Protein AF-A0A0H5RF40-F1 (afdb_monomer_lite)

Organism: NCBI:txid70186

InterPro domains:
  IPR057428 EFHB, C-terminal EF-hand domain [PF25325] (72-126)

Sequence (146 aa):
RRGPDCGAKDCLNFALDCDNNQNAIGRRKHVTINVDPTVAAGTPSIQSHKLPPAHRSLASTINYGDCPAAQKLLYPPKFSFNGIQESDFSDGRGLTELREIFDAAGMKTNEREFEQICKHLKSSKPTILQYQKAHNHIKGIISDRV

Structure (mmCIF, N/CA/C/O backbone):
data_AF-A0A0H5RF40-F1
#
_entry.id   AF-A0A0H5RF40-F1
#
loop_
_atom_site.group_PDB
_atom_site.id
_atom_site.type_symbol
_atom_site.label_atom_id
_atom_site.label_alt_id
_atom_site.label_comp_id
_atom_site.label_asym_id
_atom_site.label_entity_id
_atom_site.label_seq_id
_atom_site.pdbx_PDB_ins_code
_atom_site.Cartn_x
_atom_site.Cartn_y
_atom_site.Cartn_z
_atom_site.occupancy
_atom_site.B_iso_or_equiv
_atom_site.auth_seq_id
_atom_site.auth_comp_id
_atom_site.auth_asym_id
_atom_site.auth_atom_id
_atom_site.pdbx_PDB_model_num
ATOM 1 N N . ARG A 1 1 ? 26.435 44.885 -80.400 1.00 41.81 1 ARG A N 1
ATOM 2 C CA . ARG A 1 1 ? 27.490 44.971 -79.361 1.00 41.81 1 ARG A CA 1
ATOM 3 C C . ARG A 1 1 ? 27.374 43.707 -78.519 1.00 41.81 1 ARG A C 1
ATOM 5 O O . ARG A 1 1 ? 26.326 43.529 -77.917 1.00 41.81 1 ARG A O 1
ATOM 12 N N . ARG A 1 2 ? 28.349 42.790 -78.595 1.00 43.66 2 ARG A N 1
ATOM 13 C CA . ARG A 1 2 ? 28.427 41.636 -77.680 1.00 43.66 2 ARG A CA 1
ATOM 14 C C . ARG A 1 2 ? 28.799 42.175 -76.294 1.00 43.66 2 ARG A C 1
ATOM 16 O O . ARG A 1 2 ? 29.551 43.146 -76.230 1.00 43.66 2 ARG A O 1
ATOM 23 N N . GLY A 1 3 ? 28.168 41.650 -75.243 1.00 56.06 3 GLY A N 1
ATOM 24 C CA . GLY A 1 3 ? 28.461 42.037 -73.859 1.00 56.06 3 GLY A CA 1
ATOM 25 C C . GLY A 1 3 ? 29.916 41.724 -73.489 1.00 56.06 3 GLY A C 1
ATOM 26 O O . GLY A 1 3 ? 30.574 41.019 -74.249 1.00 56.06 3 GLY A O 1
ATOM 27 N N . PRO A 1 4 ? 30.435 42.272 -72.379 1.00 62.12 4 PRO A N 1
ATOM 28 C CA . PRO A 1 4 ? 31.816 42.037 -71.975 1.00 62.12 4 PRO A CA 1
ATOM 29 C C . PRO A 1 4 ? 32.041 40.540 -71.728 1.00 62.12 4 PRO A C 1
ATOM 31 O O . PRO A 1 4 ? 31.326 39.925 -70.939 1.00 62.12 4 PRO A O 1
ATOM 34 N N . ASP A 1 5 ? 33.010 39.966 -72.439 1.00 60.41 5 ASP A N 1
ATOM 35 C CA . ASP A 1 5 ? 33.416 38.572 -72.281 1.00 60.41 5 ASP A CA 1
ATOM 36 C C . ASP A 1 5 ? 34.026 38.394 -70.878 1.00 60.41 5 ASP A C 1
ATOM 38 O O . ASP A 1 5 ? 34.864 39.199 -70.461 1.00 60.41 5 ASP A O 1
ATOM 42 N N . CYS A 1 6 ? 33.598 37.377 -70.124 1.00 62.97 6 CYS A N 1
ATOM 43 C CA . CYS A 1 6 ? 34.173 37.098 -68.808 1.00 62.97 6 CYS A CA 1
ATOM 44 C C . CYS A 1 6 ? 35.658 36.729 -68.958 1.00 62.97 6 CYS A C 1
ATOM 46 O O . CYS A 1 6 ? 36.029 35.878 -69.770 1.00 62.97 6 CYS A O 1
ATOM 48 N N . GLY A 1 7 ? 36.535 37.392 -68.200 1.00 58.16 7 GLY A N 1
ATOM 49 C CA . GLY A 1 7 ? 37.967 37.125 -68.274 1.00 58.16 7 GLY A CA 1
ATOM 50 C C . GLY A 1 7 ? 38.302 35.756 -67.683 1.00 58.16 7 GLY A C 1
ATOM 51 O O . GLY A 1 7 ? 37.602 35.256 -66.803 1.00 58.16 7 GLY A O 1
ATOM 52 N N . ALA A 1 8 ? 39.432 35.161 -68.084 1.00 61.50 8 ALA A N 1
ATOM 53 C CA . ALA A 1 8 ? 39.915 33.900 -67.499 1.00 61.50 8 ALA A CA 1
ATOM 54 C C . ALA A 1 8 ? 40.028 33.963 -65.958 1.00 61.50 8 ALA A C 1
ATOM 56 O O . ALA A 1 8 ? 39.850 32.961 -65.272 1.00 61.50 8 ALA A O 1
ATOM 57 N N . LYS A 1 9 ? 40.263 35.165 -65.413 1.00 60.41 9 LYS A N 1
ATOM 58 C CA . LYS A 1 9 ? 40.306 35.454 -63.975 1.00 60.41 9 LYS A CA 1
ATOM 59 C C . LYS A 1 9 ? 38.932 35.366 -63.295 1.00 60.41 9 LYS A C 1
ATOM 61 O O . LYS A 1 9 ? 38.860 34.929 -62.152 1.00 60.41 9 LYS A O 1
ATOM 66 N N . ASP A 1 10 ? 37.860 35.709 -64.003 1.00 60.28 10 ASP A N 1
ATOM 67 C CA . ASP A 1 10 ? 36.487 35.639 -63.489 1.00 60.28 10 ASP A CA 1
ATOM 68 C C . ASP A 1 10 ? 35.957 34.196 -63.506 1.00 60.28 10 ASP A C 1
ATOM 70 O O . ASP A 1 10 ? 35.126 33.832 -62.683 1.00 60.28 10 ASP A O 1
ATOM 74 N N . CYS A 1 11 ? 36.496 33.344 -64.390 1.00 60.19 11 CYS A N 1
ATOM 75 C CA . CYS A 1 11 ? 36.182 31.911 -64.452 1.00 60.19 11 CYS A CA 1
ATOM 76 C C . CYS A 1 11 ? 36.895 31.075 -63.370 1.00 60.19 11 CYS A C 1
ATOM 78 O O . CYS A 1 11 ? 36.445 29.977 -63.051 1.00 60.19 11 CYS A O 1
ATOM 80 N N . LEU A 1 12 ? 38.012 31.569 -62.820 1.00 62.47 12 LEU A N 1
ATOM 81 C CA . LEU A 1 12 ? 38.739 30.919 -61.718 1.00 62.47 12 LEU A CA 1
ATOM 82 C C . LEU A 1 12 ? 38.085 31.180 -60.359 1.00 62.47 12 LEU A C 1
ATOM 84 O O . LEU A 1 12 ? 38.180 30.349 -59.458 1.00 62.47 12 LEU A O 1
ATOM 88 N N . ASN A 1 13 ? 37.394 32.310 -60.224 1.00 60.97 13 ASN A N 1
ATOM 89 C CA . ASN A 1 13 ? 36.619 32.637 -59.038 1.00 60.97 13 ASN A CA 1
ATOM 90 C C . ASN A 1 13 ? 35.244 31.977 -59.151 1.00 60.97 13 ASN A C 1
ATOM 92 O O . ASN A 1 13 ? 34.233 32.640 -59.376 1.00 60.97 13 ASN A O 1
ATOM 96 N N . PHE A 1 14 ? 35.206 30.651 -59.026 1.00 55.50 14 PHE A N 1
ATOM 97 C CA . PHE A 1 14 ? 33.952 29.941 -58.817 1.00 55.50 14 PHE A CA 1
ATOM 98 C C . PHE A 1 14 ? 33.311 30.538 -57.557 1.00 55.50 14 PHE A C 1
ATOM 100 O O . PHE A 1 14 ? 33.804 30.324 -56.451 1.00 55.50 14 PHE A O 1
ATOM 107 N N . ALA A 1 15 ? 32.237 31.314 -57.722 1.00 57.38 15 ALA A N 1
ATOM 108 C CA . ALA A 1 15 ? 31.372 31.744 -56.630 1.00 57.38 15 ALA A CA 1
ATOM 109 C C . ALA A 1 15 ? 30.599 30.520 -56.124 1.00 57.38 15 ALA A C 1
ATOM 111 O O . ALA A 1 15 ? 29.405 30.357 -56.347 1.00 57.38 15 ALA A O 1
ATOM 112 N N . LEU A 1 16 ? 31.326 29.583 -55.534 1.00 51.28 16 LEU A N 1
ATOM 113 C CA . LEU A 1 16 ? 30.755 28.587 -54.665 1.00 51.28 16 LEU A CA 1
ATOM 114 C C . LEU A 1 16 ? 30.795 29.200 -53.276 1.00 51.28 16 LEU A C 1
ATOM 116 O O . LEU A 1 16 ? 31.812 29.770 -52.883 1.00 51.28 16 LEU A O 1
ATOM 120 N N . ASP A 1 17 ? 29.731 29.004 -52.511 1.00 51.44 17 ASP A N 1
ATOM 121 C CA . ASP A 1 17 ? 29.699 29.179 -51.058 1.00 51.44 17 ASP A CA 1
ATOM 122 C C . ASP A 1 17 ? 30.639 28.154 -50.364 1.00 51.44 17 ASP A C 1
ATOM 124 O O . ASP A 1 17 ? 30.254 27.413 -49.459 1.00 51.44 17 ASP A O 1
ATOM 128 N N . CYS A 1 18 ? 31.878 28.030 -50.853 1.00 49.53 18 CYS A N 1
ATOM 129 C CA . CYS A 1 18 ? 32.881 27.035 -50.491 1.00 49.53 18 CYS A CA 1
ATOM 130 C C . CYS A 1 18 ? 33.604 27.364 -49.188 1.00 49.53 18 CYS A C 1
ATOM 132 O O . CYS A 1 18 ? 34.181 26.461 -48.587 1.00 49.53 18 CYS A O 1
ATOM 134 N N . ASP A 1 19 ? 33.529 28.604 -48.708 1.00 51.84 19 ASP A N 1
ATOM 135 C CA . ASP A 1 19 ? 34.306 29.024 -47.541 1.00 51.84 19 ASP A CA 1
ATOM 136 C C . ASP A 1 19 ? 33.703 28.596 -46.196 1.00 51.84 19 ASP A C 1
ATOM 138 O O . ASP A 1 19 ? 34.360 28.735 -45.171 1.00 51.84 19 ASP A O 1
ATOM 142 N N . ASN A 1 20 ? 32.497 28.010 -46.154 1.00 55.50 20 ASN A N 1
ATOM 143 C CA . ASN A 1 20 ? 31.817 27.754 -44.874 1.00 55.50 20 ASN A CA 1
ATOM 144 C C . ASN A 1 20 ? 31.308 26.323 -44.640 1.00 55.50 20 ASN A C 1
ATOM 146 O O . ASN A 1 20 ? 30.552 26.097 -43.694 1.00 55.50 20 ASN A O 1
ATOM 150 N N . ASN A 1 21 ? 31.753 25.318 -45.404 1.00 55.81 21 ASN A N 1
ATOM 151 C CA . ASN A 1 21 ? 31.432 23.914 -45.086 1.00 55.81 21 ASN A CA 1
ATOM 152 C C . ASN A 1 21 ? 32.548 23.177 -44.322 1.00 55.81 21 ASN A C 1
ATOM 154 O O . ASN A 1 21 ? 32.736 21.971 -44.468 1.00 55.81 21 ASN A O 1
ATOM 158 N N . GLN A 1 22 ? 33.282 23.888 -43.466 1.00 56.19 22 GLN A N 1
ATOM 159 C CA . GLN A 1 22 ? 34.147 23.258 -42.458 1.00 56.19 22 GLN A CA 1
ATOM 160 C C . GLN A 1 22 ? 33.333 22.620 -41.315 1.00 56.19 22 GLN A C 1
ATOM 162 O O . GLN A 1 22 ? 33.833 21.752 -40.603 1.00 56.19 22 GLN A O 1
ATOM 167 N N . ASN A 1 23 ? 32.051 22.975 -41.177 1.00 55.84 23 ASN A N 1
ATOM 168 C CA . ASN A 1 23 ? 31.200 22.575 -40.050 1.00 55.84 23 ASN A CA 1
ATOM 169 C C . ASN A 1 23 ? 30.814 21.081 -40.011 1.00 55.84 23 ASN A C 1
ATOM 171 O O . ASN A 1 23 ? 30.211 20.635 -39.033 1.00 55.84 23 ASN A O 1
ATOM 175 N N . ALA A 1 24 ? 31.157 20.295 -41.037 1.00 57.53 24 ALA A N 1
ATOM 176 C CA . ALA A 1 24 ? 30.818 18.872 -41.127 1.00 57.53 24 ALA A CA 1
ATOM 177 C C . ALA A 1 24 ? 32.032 17.936 -41.279 1.00 57.53 24 ALA A C 1
ATOM 179 O O . ALA A 1 24 ? 31.854 16.727 -41.438 1.00 57.53 24 ALA A O 1
ATOM 180 N N . ILE A 1 25 ? 33.267 18.444 -41.212 1.00 66.88 25 ILE A N 1
ATOM 181 C CA . ILE A 1 25 ? 34.457 17.587 -41.282 1.00 66.88 25 ILE A CA 1
ATOM 182 C C . ILE A 1 25 ? 34.648 16.924 -39.909 1.00 66.88 25 ILE A C 1
ATOM 184 O O . ILE A 1 25 ? 34.915 17.588 -38.913 1.00 66.88 25 ILE A O 1
ATOM 188 N N . GLY A 1 26 ? 34.445 15.605 -39.839 1.00 66.56 26 GLY A N 1
ATOM 189 C CA . GLY A 1 26 ? 34.585 14.806 -38.610 1.00 66.56 26 GLY A CA 1
ATOM 190 C C . GLY A 1 26 ? 33.292 14.566 -37.820 1.00 66.56 26 GLY A C 1
ATOM 191 O O . GLY A 1 26 ? 33.299 13.794 -36.863 1.00 66.56 26 GLY A O 1
ATOM 192 N N . ARG A 1 27 ? 32.161 15.155 -38.227 1.00 65.38 27 ARG A N 1
ATOM 193 C CA . ARG A 1 27 ? 30.840 14.865 -37.648 1.00 65.38 27 ARG A CA 1
ATOM 194 C C . ARG A 1 27 ? 29.972 14.183 -38.693 1.00 65.38 27 ARG A C 1
ATOM 196 O O . ARG A 1 27 ? 29.829 14.670 -39.811 1.00 65.38 27 ARG A O 1
ATOM 203 N N . ARG A 1 28 ? 29.356 13.055 -38.335 1.00 67.44 28 ARG A N 1
ATOM 204 C CA . ARG A 1 28 ? 28.282 12.496 -39.163 1.00 67.44 28 ARG A CA 1
ATOM 205 C C . ARG A 1 28 ? 27.162 13.539 -39.253 1.00 67.44 28 ARG A C 1
ATOM 207 O O . ARG A 1 28 ? 26.809 14.143 -38.242 1.00 67.44 28 ARG A O 1
ATOM 214 N N . LYS A 1 29 ? 26.611 13.756 -40.451 1.00 68.19 29 LYS A N 1
ATOM 215 C CA . LYS A 1 29 ? 25.413 14.587 -40.646 1.00 68.19 29 LYS A CA 1
ATOM 216 C C . LYS A 1 29 ? 24.252 13.905 -39.913 1.00 68.19 29 LYS A C 1
ATOM 218 O O . LYS A 1 29 ? 23.707 12.927 -40.415 1.00 68.19 29 LYS A O 1
ATOM 223 N N . HIS A 1 30 ? 23.947 14.352 -38.699 1.00 64.00 30 HIS A N 1
ATOM 224 C CA . HIS A 1 30 ? 22.900 13.776 -37.857 1.00 64.00 30 HIS A CA 1
ATOM 225 C C . HIS A 1 30 ? 21.617 14.602 -37.936 1.00 64.00 30 HIS A C 1
ATOM 227 O O . HIS A 1 30 ? 21.654 15.829 -37.945 1.00 64.00 30 HIS A O 1
ATOM 233 N N . VAL A 1 31 ? 20.482 13.902 -37.941 1.00 66.25 31 VAL A N 1
ATOM 234 C CA . VAL A 1 31 ? 19.191 14.458 -37.534 1.00 66.25 31 VAL A CA 1
ATOM 235 C C . VAL A 1 31 ? 19.194 14.488 -36.009 1.00 66.25 31 VAL A C 1
ATOM 237 O O . VAL A 1 31 ? 19.311 13.440 -35.374 1.00 66.25 31 VAL A O 1
ATOM 240 N N . THR A 1 32 ? 19.109 15.675 -35.419 1.00 59.78 32 THR A N 1
ATOM 241 C CA . THR A 1 32 ? 18.971 15.816 -33.968 1.00 59.78 32 THR A CA 1
ATOM 242 C C . THR A 1 32 ? 17.517 15.550 -33.603 1.00 59.78 32 THR A C 1
ATOM 244 O O . THR A 1 32 ? 16.627 16.299 -34.000 1.00 59.78 32 THR A O 1
ATOM 247 N N . ILE A 1 33 ? 17.262 14.475 -32.862 1.00 69.19 33 ILE A N 1
ATOM 248 C CA . ILE A 1 33 ? 15.995 14.318 -32.144 1.00 69.19 33 ILE A CA 1
ATOM 249 C C . ILE A 1 33 ? 16.136 15.156 -30.871 1.00 69.19 33 ILE A C 1
ATOM 251 O O . ILE A 1 33 ? 17.167 15.071 -30.203 1.00 69.19 33 ILE A O 1
ATOM 255 N N . ASN A 1 34 ? 15.137 15.978 -30.545 1.00 72.19 34 ASN A N 1
ATOM 256 C CA . ASN A 1 34 ? 15.100 16.677 -29.261 1.00 72.19 34 ASN A CA 1
ATOM 257 C C . ASN A 1 34 ? 14.925 15.628 -28.158 1.00 72.19 34 ASN A C 1
ATOM 259 O O . ASN A 1 34 ? 13.824 15.123 -27.950 1.00 72.19 34 ASN A O 1
ATOM 263 N N . VAL A 1 35 ? 16.027 15.255 -27.514 1.00 73.12 35 VAL A N 1
ATOM 264 C CA . VAL A 1 35 ? 16.053 14.350 -26.363 1.00 73.12 35 VAL A CA 1
ATOM 265 C C . VAL A 1 35 ? 16.484 15.167 -25.157 1.00 73.12 35 VAL A C 1
ATOM 267 O O . VAL A 1 35 ? 17.418 15.966 -25.257 1.00 73.12 35 VAL A O 1
ATOM 270 N N . ASP A 1 36 ? 15.817 14.962 -24.024 1.00 78.31 36 ASP A N 1
ATOM 271 C CA . ASP A 1 36 ? 16.214 15.580 -22.764 1.00 78.31 36 ASP A CA 1
ATOM 272 C C . ASP A 1 36 ? 17.662 15.178 -22.428 1.00 78.31 36 ASP A C 1
ATOM 274 O O . ASP A 1 36 ? 17.951 13.985 -22.289 1.00 78.31 36 ASP A O 1
ATOM 278 N N . PRO A 1 37 ? 18.595 16.138 -22.273 1.00 76.56 37 PRO A N 1
ATOM 279 C CA . PRO A 1 37 ? 20.022 15.843 -22.116 1.00 76.56 37 PRO A CA 1
ATOM 280 C C . PRO A 1 37 ? 20.358 15.150 -20.786 1.00 76.56 37 PRO A C 1
ATOM 282 O O . PRO A 1 37 ? 21.488 14.715 -20.582 1.00 76.56 37 PRO A O 1
ATOM 285 N N . THR A 1 38 ? 19.392 15.060 -19.870 1.00 80.56 38 THR A N 1
ATOM 286 C CA . THR A 1 38 ? 19.514 14.400 -18.566 1.00 80.56 38 THR A CA 1
ATOM 287 C C . THR A 1 38 ? 19.186 12.909 -18.612 1.00 80.56 38 THR A C 1
ATOM 289 O O . THR A 1 38 ? 19.533 12.186 -17.677 1.00 80.56 38 THR A O 1
ATOM 292 N N . VAL A 1 39 ? 18.530 12.424 -19.671 1.00 79.69 39 VAL A N 1
ATOM 293 C CA . VAL A 1 39 ? 18.140 11.016 -19.786 1.00 79.69 39 VAL A CA 1
ATOM 294 C C . VAL A 1 39 ? 19.271 10.235 -20.446 1.00 79.69 39 VAL A C 1
ATOM 296 O O . VAL A 1 39 ? 19.643 10.486 -21.591 1.00 79.69 39 VAL A O 1
ATOM 299 N N . ALA A 1 40 ? 19.827 9.265 -19.720 1.00 81.81 40 ALA A N 1
ATOM 300 C CA . ALA A 1 40 ? 20.878 8.406 -20.249 1.00 81.81 40 ALA A CA 1
ATOM 301 C C . ALA A 1 40 ? 20.372 7.602 -21.460 1.00 81.81 40 ALA A C 1
ATOM 303 O O . ALA A 1 40 ? 19.346 6.924 -21.390 1.00 81.81 40 ALA A O 1
ATOM 304 N N . ALA A 1 41 ? 21.122 7.641 -22.562 1.00 80.75 41 ALA A N 1
ATOM 305 C CA . ALA A 1 41 ? 20.844 6.817 -23.729 1.00 80.75 41 ALA A CA 1
ATOM 306 C C . ALA A 1 41 ? 21.215 5.354 -23.433 1.00 80.75 41 ALA A C 1
ATOM 308 O O . ALA A 1 41 ? 22.388 5.023 -23.261 1.00 80.75 41 ALA A O 1
ATOM 309 N N . GLY A 1 42 ? 20.219 4.471 -23.364 1.00 86.19 42 GLY A N 1
ATOM 310 C CA . GLY A 1 42 ? 20.426 3.044 -23.121 1.00 86.19 42 GLY A CA 1
ATOM 311 C C . GLY A 1 42 ? 19.209 2.360 -22.504 1.00 86.19 42 GLY A C 1
ATOM 312 O O . GLY A 1 42 ? 18.179 2.984 -22.267 1.00 86.19 42 GLY A O 1
ATOM 313 N N . THR A 1 43 ? 19.3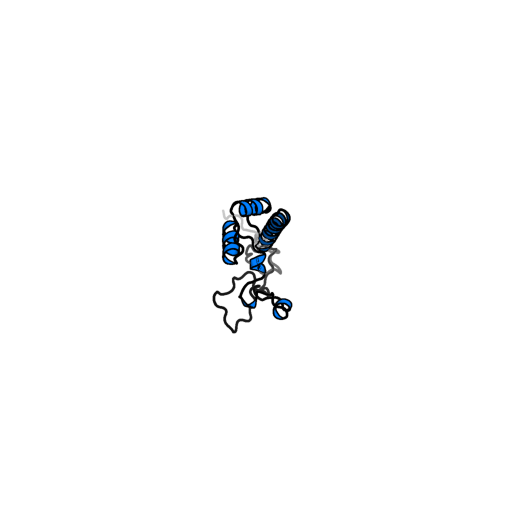28 1.055 -22.245 1.00 87.69 43 THR A N 1
ATOM 314 C CA . THR A 1 43 ? 18.309 0.294 -21.504 1.00 87.69 43 THR A CA 1
ATOM 315 C C . THR A 1 43 ? 18.821 0.027 -20.088 1.00 87.69 43 THR A C 1
ATOM 317 O O . THR A 1 43 ? 19.869 -0.607 -19.952 1.00 87.69 43 THR A O 1
ATOM 320 N N . PRO A 1 44 ? 18.131 0.491 -19.030 1.00 91.00 44 PRO A N 1
ATOM 321 C CA . PRO A 1 44 ? 18.534 0.195 -17.660 1.00 91.00 44 PRO A CA 1
ATOM 322 C C . PRO A 1 44 ? 18.363 -1.297 -17.345 1.00 91.00 44 PRO A C 1
ATOM 324 O O . PRO A 1 44 ? 17.500 -1.972 -17.911 1.00 91.00 44 PRO A O 1
ATOM 327 N N . SER A 1 45 ? 19.164 -1.801 -16.402 1.00 90.69 45 SER A N 1
ATOM 328 C CA . SER A 1 45 ? 19.064 -3.183 -15.911 1.00 90.69 45 SER A CA 1
ATOM 329 C C . SER A 1 45 ? 17.725 -3.461 -15.219 1.00 90.69 45 SER A C 1
ATOM 331 O O . SER A 1 45 ? 17.174 -4.552 -15.353 1.00 90.69 45 SER A O 1
ATOM 333 N N . ILE A 1 46 ? 17.180 -2.460 -14.522 1.00 92.69 46 ILE A N 1
ATOM 334 C CA . ILE A 1 46 ? 15.828 -2.468 -13.956 1.00 92.69 46 ILE A CA 1
ATOM 335 C C . ILE A 1 46 ? 14.934 -1.630 -14.870 1.00 92.69 46 ILE A C 1
ATOM 337 O O . ILE A 1 46 ? 15.159 -0.433 -15.048 1.00 92.69 46 ILE A O 1
ATOM 341 N N . GLN A 1 47 ? 13.900 -2.240 -15.445 1.00 91.06 47 GLN A N 1
ATOM 342 C CA . GLN A 1 47 ? 12.999 -1.582 -16.396 1.00 91.06 47 GLN A CA 1
ATOM 343 C C . GLN A 1 47 ? 11.845 -0.859 -15.685 1.00 91.06 47 GLN A C 1
ATOM 345 O O . GLN A 1 47 ? 10.690 -1.031 -16.056 1.00 91.06 47 GLN A O 1
ATOM 350 N N . SER A 1 48 ? 12.156 -0.024 -14.689 1.00 89.88 48 SER A N 1
ATOM 351 C CA . SER A 1 48 ? 11.158 0.709 -13.883 1.00 89.88 48 SER A CA 1
ATOM 352 C C . SER A 1 48 ? 10.319 1.718 -14.675 1.00 89.88 48 SER A C 1
ATOM 354 O O . SER A 1 48 ? 9.227 2.082 -14.259 1.00 89.88 48 SER A O 1
ATOM 356 N N . HIS A 1 49 ? 10.811 2.162 -15.833 1.00 87.81 49 HIS A N 1
ATOM 357 C CA . HIS A 1 49 ? 10.076 3.027 -16.760 1.00 87.81 49 HIS A CA 1
ATOM 358 C C . HIS A 1 49 ? 8.962 2.290 -17.523 1.00 87.81 49 HIS A C 1
ATOM 360 O O . HIS A 1 49 ? 8.139 2.934 -18.170 1.00 87.81 49 HIS A O 1
ATOM 366 N N . LYS A 1 50 ? 8.943 0.951 -17.494 1.00 88.56 50 LYS A N 1
ATOM 367 C CA . LYS A 1 50 ? 7.896 0.137 -18.115 1.00 88.56 50 LYS A CA 1
ATOM 368 C C . LYS A 1 50 ? 6.972 -0.405 -17.043 1.00 88.56 50 LYS A C 1
ATOM 370 O O . LYS A 1 50 ? 7.422 -0.861 -15.997 1.00 88.56 50 LYS A O 1
ATOM 375 N N . LEU A 1 51 ? 5.683 -0.430 -17.355 1.00 89.00 51 LEU A N 1
ATOM 376 C CA . LEU A 1 51 ? 4.722 -1.128 -16.517 1.00 89.00 51 LEU A CA 1
ATOM 377 C C . LEU A 1 51 ? 4.969 -2.644 -16.599 1.00 89.00 51 LEU A C 1
ATOM 379 O O . LEU A 1 51 ? 5.225 -3.159 -17.696 1.00 89.00 51 LEU A O 1
ATOM 383 N N . PRO A 1 52 ? 4.895 -3.366 -15.467 1.00 88.94 52 PRO A N 1
ATOM 384 C CA . PRO A 1 52 ? 4.958 -4.817 -15.481 1.00 88.94 52 PRO A CA 1
ATOM 385 C C . PRO A 1 52 ? 3.758 -5.392 -16.258 1.00 88.94 52 PRO A C 1
ATOM 387 O O . PRO A 1 52 ? 2.661 -4.827 -16.217 1.00 88.94 52 PRO A O 1
ATOM 390 N N . PRO A 1 53 ? 3.936 -6.512 -16.979 1.00 91.88 53 PRO A N 1
ATOM 391 C CA . PRO A 1 53 ? 2.838 -7.166 -17.683 1.00 91.88 53 PRO A CA 1
ATOM 392 C C . PRO A 1 53 ? 1.791 -7.681 -16.689 1.00 91.88 53 PRO A C 1
ATOM 394 O O . PRO A 1 53 ? 2.147 -8.215 -15.640 1.00 91.88 53 PRO A O 1
ATOM 397 N N . ALA A 1 54 ? 0.506 -7.590 -17.051 1.00 91.69 54 ALA A N 1
ATOM 398 C CA . ALA A 1 54 ? -0.601 -8.049 -16.203 1.00 91.69 54 ALA A CA 1
ATOM 399 C C . ALA A 1 54 ? -0.475 -9.535 -15.809 1.00 91.69 54 ALA A C 1
ATOM 401 O O . ALA A 1 54 ? -0.736 -9.905 -14.669 1.00 91.69 54 ALA A O 1
ATOM 402 N N . HIS A 1 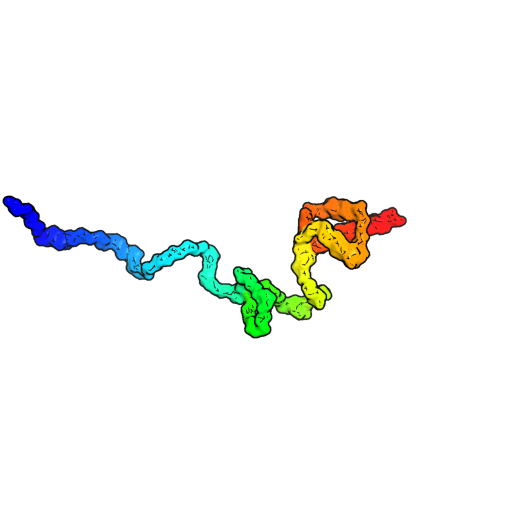55 ? -0.012 -10.373 -16.742 1.00 91.75 55 HIS A N 1
ATOM 403 C CA . HIS A 1 55 ? 0.356 -11.763 -16.488 1.00 91.75 55 HIS A CA 1
ATOM 404 C C . HIS A 1 55 ? 1.824 -11.969 -16.845 1.00 91.75 55 HIS A C 1
ATOM 406 O O . HIS A 1 55 ? 2.207 -11.972 -18.018 1.00 91.75 55 HIS A O 1
ATOM 412 N N . ARG A 1 56 ? 2.665 -12.125 -15.822 1.00 89.25 56 ARG A N 1
ATOM 413 C CA . ARG A 1 56 ? 4.095 -12.372 -16.006 1.00 89.25 56 ARG A CA 1
ATOM 414 C C . ARG A 1 56 ? 4.329 -13.819 -16.445 1.00 89.25 56 ARG A C 1
ATOM 416 O O . ARG A 1 56 ? 3.847 -14.752 -15.811 1.00 89.25 56 ARG A O 1
ATOM 423 N N . SER A 1 57 ? 5.120 -14.001 -17.503 1.00 93.12 57 SER A N 1
ATOM 424 C CA . SER A 1 57 ? 5.619 -15.324 -17.900 1.00 93.12 57 SER A CA 1
ATOM 425 C C . SER A 1 57 ? 6.559 -15.900 -16.836 1.00 93.12 57 SER A C 1
ATOM 427 O O . SER A 1 57 ? 7.411 -15.179 -16.316 1.00 93.12 57 SER A O 1
ATOM 429 N N . LEU A 1 58 ? 6.472 -17.210 -16.576 1.00 89.19 58 LEU A N 1
ATOM 430 C CA . LEU A 1 58 ? 7.382 -17.922 -15.664 1.00 89.19 58 LEU A CA 1
ATOM 431 C C . LEU A 1 58 ? 8.849 -17.863 -16.118 1.00 89.19 58 LEU A C 1
ATOM 433 O O . LEU A 1 58 ? 9.751 -17.925 -15.291 1.00 89.19 58 LEU A O 1
ATOM 437 N N . ALA A 1 59 ? 9.088 -17.714 -17.424 1.00 94.25 59 ALA A N 1
ATOM 438 C CA . ALA A 1 59 ? 10.425 -17.607 -18.006 1.00 94.25 59 ALA A CA 1
ATOM 439 C C . ALA A 1 59 ? 10.935 -16.154 -18.102 1.00 94.25 59 ALA A C 1
ATOM 441 O O . ALA A 1 59 ? 11.972 -15.901 -18.714 1.00 94.25 59 ALA A O 1
ATOM 442 N N . SER A 1 60 ? 10.206 -15.176 -17.550 1.00 90.69 60 SER A N 1
ATOM 443 C CA . SER A 1 60 ? 10.608 -13.769 -17.610 1.00 90.69 60 SER A CA 1
ATOM 444 C C . SER A 1 60 ? 11.820 -13.499 -16.721 1.00 90.69 60 SER A C 1
ATOM 446 O O . SER A 1 60 ? 11.755 -13.658 -15.505 1.00 90.69 60 SER A O 1
ATOM 448 N N . THR A 1 61 ? 12.900 -13.000 -17.319 1.00 91.50 61 THR A N 1
ATOM 449 C CA . THR A 1 61 ? 14.136 -12.608 -16.618 1.00 91.50 61 THR A CA 1
ATOM 450 C C . THR A 1 61 ? 14.215 -11.108 -16.319 1.00 91.50 61 THR A C 1
ATOM 452 O O . THR A 1 61 ? 15.158 -10.650 -15.677 1.00 91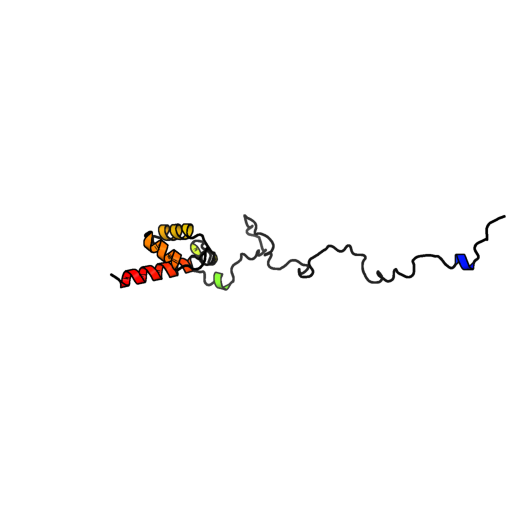.50 61 THR A O 1
ATOM 455 N N . ILE A 1 62 ? 13.237 -10.323 -16.781 1.00 91.75 62 ILE A N 1
ATOM 456 C CA . ILE A 1 62 ? 13.232 -8.864 -16.648 1.00 91.75 62 ILE A CA 1
ATOM 457 C C . ILE A 1 62 ? 12.666 -8.459 -15.283 1.00 91.75 62 ILE A C 1
ATOM 459 O O . ILE A 1 62 ? 11.572 -8.881 -14.904 1.00 91.75 62 ILE A O 1
ATOM 463 N N . ASN A 1 63 ? 13.396 -7.595 -14.572 1.00 92.31 63 ASN A N 1
ATOM 464 C CA . ASN A 1 63 ? 12.928 -6.935 -13.356 1.00 92.31 63 ASN A CA 1
ATOM 465 C C . ASN A 1 63 ? 12.323 -5.563 -13.700 1.00 92.31 63 ASN A C 1
ATOM 467 O O . ASN A 1 63 ? 13.007 -4.710 -14.272 1.00 92.31 63 ASN A O 1
ATOM 471 N N . TYR A 1 64 ? 11.062 -5.345 -13.324 1.00 92.44 64 TYR A N 1
ATOM 472 C CA . TYR A 1 64 ? 10.324 -4.096 -13.556 1.00 92.44 64 TYR A CA 1
ATOM 473 C C . TYR A 1 64 ? 10.388 -3.131 -12.361 1.00 92.44 64 TYR A C 1
ATOM 475 O O . TYR A 1 64 ? 9.739 -2.093 -12.364 1.00 92.44 64 TYR A O 1
ATOM 483 N N . GLY A 1 65 ? 11.183 -3.452 -11.339 1.00 88.81 65 GLY A N 1
ATOM 484 C CA . GLY A 1 65 ? 11.255 -2.692 -10.089 1.00 88.81 65 GLY A CA 1
ATOM 485 C C . GLY A 1 65 ? 10.274 -3.174 -9.019 1.00 88.81 65 GLY A C 1
ATOM 486 O O . GLY A 1 65 ? 10.178 -2.553 -7.969 1.00 88.81 65 GLY A O 1
ATOM 487 N N . ASP A 1 66 ? 9.577 -4.284 -9.266 1.00 86.12 66 ASP A N 1
ATOM 488 C CA . ASP A 1 66 ? 8.622 -4.914 -8.352 1.00 86.12 66 ASP A CA 1
ATOM 489 C C . ASP A 1 66 ? 9.210 -6.104 -7.572 1.00 86.12 66 ASP A C 1
ATOM 491 O O . ASP A 1 66 ? 8.605 -6.580 -6.613 1.00 86.12 66 ASP A O 1
ATOM 495 N N . CYS A 1 67 ? 10.401 -6.590 -7.940 1.00 85.75 67 CYS A N 1
ATOM 496 C CA . CYS A 1 67 ? 11.057 -7.665 -7.199 1.00 85.75 67 CYS A CA 1
ATOM 497 C C . CYS A 1 67 ? 11.531 -7.188 -5.808 1.00 85.75 67 CYS A C 1
ATOM 499 O O . CYS A 1 67 ? 12.222 -6.168 -5.714 1.00 85.75 67 CYS A O 1
ATOM 501 N N . PRO A 1 68 ? 11.249 -7.942 -4.728 1.00 86.56 68 PRO A N 1
ATOM 502 C CA . PRO A 1 68 ? 11.700 -7.593 -3.386 1.00 86.56 68 PRO A CA 1
ATOM 503 C C . PRO A 1 68 ? 13.222 -7.732 -3.240 1.00 86.56 68 PRO A C 1
ATOM 505 O O . PRO A 1 68 ? 13.868 -8.548 -3.899 1.00 86.56 68 PRO A O 1
ATOM 508 N N . ALA A 1 69 ? 13.801 -6.960 -2.318 1.00 87.62 69 ALA A N 1
ATOM 509 C CA . ALA A 1 69 ? 15.206 -7.100 -1.942 1.00 87.62 69 ALA A CA 1
ATOM 510 C C . ALA A 1 69 ? 15.491 -8.483 -1.323 1.00 87.62 69 ALA A C 1
ATOM 512 O O . ALA A 1 69 ? 14.638 -9.048 -0.638 1.00 87.62 69 ALA A O 1
ATOM 513 N N . ALA A 1 70 ? 16.721 -8.990 -1.477 1.00 91.31 70 ALA A N 1
ATOM 514 C CA . ALA A 1 70 ? 17.124 -10.312 -0.976 1.00 91.31 70 ALA A CA 1
ATOM 515 C C . ALA A 1 70 ? 16.848 -10.507 0.528 1.00 91.31 70 ALA A C 1
ATOM 517 O O . ALA A 1 70 ? 16.407 -11.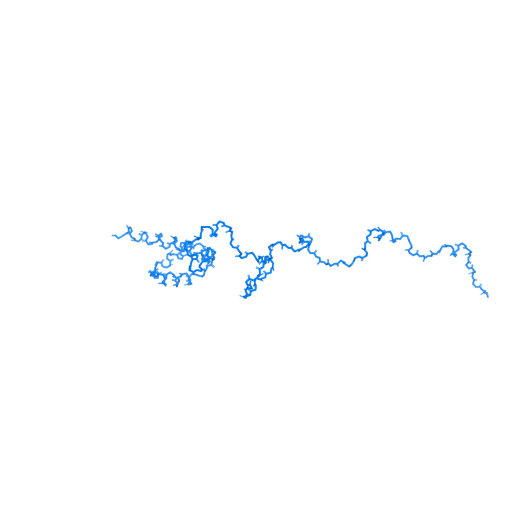571 0.953 1.00 91.31 70 ALA A O 1
ATOM 518 N N . GLN A 1 71 ? 17.023 -9.455 1.332 1.00 92.75 71 GLN A N 1
ATOM 519 C CA . GLN A 1 71 ? 16.709 -9.484 2.761 1.00 92.75 71 GLN A CA 1
ATOM 520 C C . GLN A 1 71 ? 15.230 -9.792 3.035 1.00 92.75 71 GLN A C 1
ATOM 522 O O . GLN A 1 71 ? 14.934 -10.565 3.940 1.00 92.75 71 GLN A O 1
ATOM 527 N N . LYS A 1 72 ? 14.306 -9.228 2.246 1.00 88.69 72 LYS A N 1
ATOM 528 C CA . LYS A 1 72 ? 12.861 -9.460 2.398 1.00 88.69 72 LYS A CA 1
ATOM 529 C C . LYS A 1 72 ? 12.451 -10.876 1.987 1.00 88.69 72 LYS A C 1
ATOM 531 O O . LYS A 1 72 ? 11.429 -11.360 2.455 1.00 88.69 72 LYS A O 1
ATOM 536 N N . LEU A 1 73 ? 13.241 -11.539 1.138 1.00 88.75 73 LEU A N 1
ATOM 537 C CA . LEU A 1 73 ? 13.034 -12.947 0.787 1.00 88.75 73 LEU A CA 1
ATOM 538 C C . LEU A 1 73 ? 13.455 -13.882 1.926 1.00 88.75 73 LEU A C 1
ATOM 540 O O . LEU A 1 73 ? 12.756 -14.848 2.209 1.00 88.75 73 LEU A O 1
ATOM 544 N N . LEU A 1 74 ? 14.579 -13.586 2.585 1.00 93.94 74 LEU A N 1
ATOM 545 C CA . LEU A 1 74 ? 15.069 -14.374 3.722 1.00 93.94 74 LEU A CA 1
ATOM 546 C C . LEU A 1 74 ? 14.237 -14.143 4.990 1.00 93.94 74 LEU A C 1
ATOM 548 O O . LEU A 1 74 ? 13.998 -15.074 5.754 1.00 93.94 74 LEU A O 1
ATOM 552 N N . TYR A 1 75 ? 13.787 -12.905 5.199 1.00 92.25 75 TYR A N 1
ATOM 553 C CA . TYR A 1 75 ? 13.039 -12.475 6.377 1.00 92.25 75 TYR A CA 1
ATOM 554 C C . TYR A 1 75 ? 11.741 -11.783 5.943 1.00 92.25 75 TYR A C 1
ATOM 556 O O . TYR A 1 75 ? 11.665 -10.548 5.943 1.00 92.25 75 TYR A O 1
ATOM 564 N N . PRO A 1 76 ? 10.721 -12.554 5.525 1.00 90.50 76 PRO A N 1
ATOM 565 C CA . PRO A 1 76 ? 9.474 -11.976 5.055 1.00 90.50 76 PRO A CA 1
ATOM 566 C C . PRO A 1 76 ? 8.741 -11.237 6.186 1.00 90.50 76 PRO A C 1
ATOM 568 O O . PRO A 1 76 ? 8.759 -11.683 7.339 1.00 90.50 76 PRO A O 1
ATOM 571 N N . PRO A 1 77 ? 8.059 -10.116 5.881 1.00 88.12 77 PRO A N 1
ATOM 572 C CA . PRO A 1 77 ? 7.234 -9.429 6.862 1.00 88.12 77 PRO A CA 1
ATOM 573 C C . PRO A 1 77 ? 6.054 -10.310 7.284 1.00 88.12 77 PRO A C 1
ATOM 575 O O . PRO A 1 77 ? 5.599 -11.176 6.534 1.00 88.12 77 PRO A O 1
ATOM 578 N N . LYS A 1 78 ? 5.523 -10.054 8.485 1.00 90.00 78 LYS A N 1
ATOM 579 C CA . LYS A 1 78 ? 4.509 -10.903 9.140 1.00 90.00 78 LYS A CA 1
ATOM 580 C C . LYS A 1 78 ? 3.300 -11.231 8.256 1.00 90.00 78 LYS A C 1
ATOM 582 O O . LYS A 1 78 ? 2.783 -12.337 8.334 1.00 90.00 78 LYS A O 1
ATOM 587 N N . PHE A 1 79 ? 2.875 -10.289 7.415 1.00 89.50 79 PHE A N 1
ATOM 588 C CA . PHE A 1 79 ? 1.680 -10.411 6.575 1.00 89.50 79 PHE A CA 1
ATOM 589 C C . PHE A 1 79 ? 1.971 -10.764 5.107 1.00 89.50 79 PHE A C 1
ATOM 591 O O . PHE A 1 79 ? 1.045 -10.829 4.301 1.00 89.50 79 PHE A O 1
ATOM 598 N N . SER A 1 80 ? 3.233 -11.045 4.758 1.00 89.50 80 SER A N 1
ATOM 599 C CA . SER A 1 80 ? 3.634 -11.404 3.388 1.00 89.50 80 SER A CA 1
ATOM 600 C C . SER A 1 80 ? 2.903 -12.649 2.878 1.00 89.50 80 SER A C 1
ATOM 602 O O . SER A 1 80 ? 2.482 -12.714 1.727 1.00 89.50 80 SER A O 1
ATOM 604 N N . PHE A 1 81 ? 2.679 -13.625 3.764 1.00 88.31 81 PHE A N 1
ATOM 605 C CA . PHE A 1 81 ? 1.964 -14.865 3.444 1.00 88.31 81 PHE A CA 1
ATOM 606 C C . PHE A 1 81 ? 0.495 -14.640 3.065 1.00 88.31 81 PHE A C 1
ATOM 608 O O . PHE A 1 81 ? -0.086 -15.457 2.359 1.00 88.31 81 PHE A O 1
ATOM 615 N N . ASN A 1 82 ? -0.092 -13.522 3.492 1.00 90.81 82 ASN A N 1
ATOM 616 C CA . ASN A 1 82 ? -1.449 -13.116 3.137 1.00 90.81 82 ASN A CA 1
ATOM 617 C C . ASN A 1 82 ? -1.485 -12.275 1.850 1.00 90.81 82 ASN A C 1
ATOM 619 O O . ASN A 1 82 ? -2.538 -11.756 1.493 1.00 90.81 82 ASN A O 1
ATOM 623 N N . GLY A 1 83 ? -0.344 -12.112 1.172 1.00 88.38 83 GLY A N 1
ATOM 624 C CA . GLY A 1 83 ? -0.208 -11.269 -0.013 1.00 88.38 83 GLY A CA 1
ATOM 625 C C . GLY A 1 83 ? -0.148 -9.771 0.288 1.00 88.38 83 GLY A C 1
ATOM 626 O O . GLY A 1 83 ? -0.168 -8.978 -0.649 1.00 88.3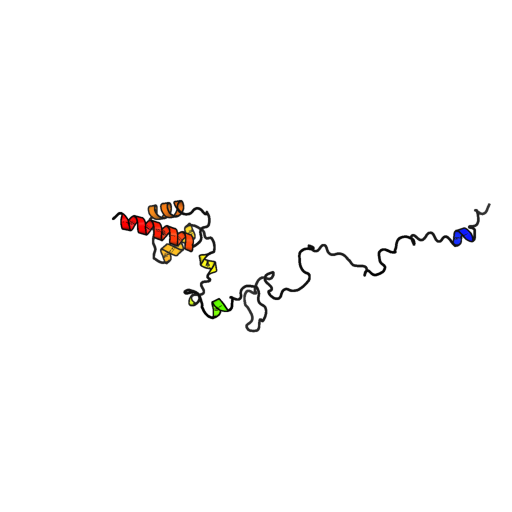8 83 GLY A O 1
ATOM 627 N N . ILE A 1 84 ? -0.059 -9.375 1.562 1.00 90.44 84 ILE A N 1
ATOM 628 C CA . ILE A 1 84 ? -0.034 -7.967 1.970 1.00 90.44 84 ILE A CA 1
ATOM 629 C C . ILE A 1 84 ? 1.396 -7.443 1.874 1.00 90.44 84 ILE A C 1
ATOM 631 O O . ILE A 1 84 ? 2.324 -8.009 2.465 1.00 90.44 84 ILE A O 1
ATOM 635 N N . GLN A 1 85 ? 1.567 -6.341 1.150 1.00 87.94 85 GLN A N 1
ATOM 636 C CA . GLN A 1 85 ? 2.852 -5.679 0.994 1.00 87.94 85 GLN A CA 1
ATOM 637 C C . GLN A 1 85 ? 3.082 -4.661 2.111 1.00 87.94 85 GLN A C 1
ATOM 639 O O . GLN A 1 85 ? 2.165 -4.105 2.706 1.00 87.94 85 GLN A O 1
ATOM 644 N N . GLU A 1 86 ? 4.348 -4.372 2.400 1.00 86.06 86 GLU A N 1
ATOM 645 C CA . GLU A 1 86 ? 4.704 -3.366 3.410 1.00 86.06 86 GLU A CA 1
ATOM 646 C C . GLU A 1 86 ? 4.318 -1.937 2.978 1.00 86.06 86 GLU A C 1
ATOM 648 O O . GLU A 1 86 ? 4.011 -1.083 3.815 1.00 86.06 86 GLU A O 1
ATOM 653 N N . SER A 1 87 ? 4.277 -1.694 1.662 1.00 86.38 87 SER A N 1
ATOM 654 C CA . SER A 1 87 ? 3.762 -0.452 1.079 1.00 86.38 87 SER A CA 1
ATOM 655 C C . SER A 1 87 ? 2.305 -0.211 1.457 1.00 86.38 87 SER A C 1
ATOM 657 O O . SER A 1 87 ? 1.971 0.916 1.800 1.00 86.38 87 SER A O 1
ATOM 659 N N . ASP A 1 88 ? 1.475 -1.256 1.559 1.00 90.38 88 ASP A N 1
ATOM 660 C CA . ASP A 1 88 ? 0.041 -1.114 1.851 1.00 90.38 88 ASP A CA 1
ATOM 661 C C . ASP A 1 88 ? -0.236 -0.410 3.189 1.00 90.38 88 ASP A C 1
ATOM 663 O O . ASP A 1 88 ? -1.281 0.229 3.347 1.00 90.38 88 ASP A O 1
ATOM 667 N N . PHE A 1 89 ? 0.701 -0.514 4.141 1.00 91.31 89 PHE A N 1
ATOM 668 C CA . PHE A 1 89 ? 0.654 0.152 5.447 1.00 91.31 89 PHE A CA 1
ATOM 669 C C . PHE A 1 89 ? 1.166 1.596 5.415 1.00 91.31 89 PHE A C 1
ATOM 671 O O . PHE A 1 89 ? 0.805 2.401 6.281 1.00 91.31 89 PHE A O 1
ATOM 678 N N . SER A 1 90 ? 2.035 1.893 4.451 1.00 89.88 90 SER A N 1
ATOM 679 C CA . SER A 1 90 ? 2.711 3.179 4.261 1.00 89.88 90 SER A CA 1
ATOM 680 C C . SER A 1 90 ? 1.952 4.091 3.297 1.00 89.88 90 SER A C 1
ATOM 682 O O . SER A 1 90 ? 2.130 5.307 3.338 1.00 89.88 90 SER A O 1
ATOM 684 N N . ASP A 1 91 ? 1.094 3.516 2.461 1.00 92.44 91 ASP A N 1
ATOM 685 C CA . ASP A 1 91 ? 0.293 4.240 1.490 1.00 92.44 91 ASP A CA 1
ATOM 686 C C . ASP A 1 91 ? -0.820 5.037 2.185 1.00 92.44 91 ASP A C 1
ATOM 688 O O . ASP A 1 91 ? -1.490 4.571 3.115 1.00 92.44 91 ASP A O 1
ATOM 692 N N . GLY A 1 92 ? -0.991 6.288 1.752 1.00 94.50 92 GLY A N 1
ATOM 693 C CA . GLY A 1 92 ? -2.002 7.194 2.292 1.00 94.50 92 GLY A CA 1
ATOM 694 C C . GLY A 1 92 ? -3.396 6.843 1.775 1.00 94.50 92 GLY A C 1
ATOM 695 O O . GLY A 1 92 ? -3.618 6.815 0.564 1.00 94.50 92 GLY A O 1
ATOM 696 N N . ARG A 1 93 ? -4.345 6.636 2.691 1.00 94.81 93 ARG A N 1
ATOM 697 C CA . ARG A 1 93 ? -5.721 6.202 2.394 1.00 94.81 93 ARG A CA 1
ATOM 698 C C . ARG A 1 93 ? -6.753 7.231 2.841 1.00 94.81 93 ARG A C 1
ATOM 700 O O . ARG A 1 93 ? -6.437 8.172 3.573 1.00 94.81 93 ARG A O 1
ATOM 707 N N . GLY A 1 94 ? -7.991 7.077 2.375 1.00 94.56 94 GLY A N 1
ATOM 708 C CA . GLY A 1 94 ? -9.106 7.905 2.838 1.00 94.56 94 GLY A CA 1
ATOM 709 C C . GLY A 1 94 ? -9.490 7.581 4.286 1.00 94.56 94 GLY A C 1
ATOM 710 O O . GLY A 1 94 ? -9.398 6.436 4.715 1.00 94.56 94 GLY A O 1
ATOM 711 N N . LEU A 1 95 ? -9.959 8.572 5.050 1.00 92.69 95 LEU A N 1
ATOM 712 C CA . LEU A 1 95 ? -10.388 8.356 6.443 1.00 92.69 95 LEU A CA 1
ATOM 713 C C . LEU A 1 95 ? -11.573 7.383 6.563 1.00 92.69 95 LEU A C 1
ATOM 715 O O . LEU A 1 95 ? -11.635 6.614 7.519 1.00 92.69 95 LEU A O 1
ATOM 719 N N . THR A 1 96 ? -12.496 7.410 5.600 1.00 91.94 96 THR A N 1
ATOM 720 C CA . THR A 1 96 ? -13.643 6.491 5.541 1.00 91.94 96 THR A CA 1
ATOM 721 C C . THR A 1 96 ? -13.193 5.059 5.268 1.00 91.94 96 THR A C 1
ATOM 723 O O . THR A 1 96 ? -13.577 4.153 5.995 1.00 91.94 96 THR A O 1
ATOM 726 N N . GLU A 1 97 ? -12.296 4.875 4.297 1.00 94.62 97 GLU A N 1
ATOM 727 C CA . GLU A 1 97 ? -11.687 3.580 3.975 1.00 94.62 97 GLU A CA 1
ATOM 728 C C . GLU A 1 97 ? -10.940 3.005 5.188 1.00 94.62 97 GLU A C 1
ATOM 730 O O . GLU A 1 97 ? -11.089 1.835 5.528 1.00 94.62 97 GLU A O 1
ATOM 735 N N . LEU A 1 98 ? -10.173 3.838 5.899 1.00 94.69 98 LEU A N 1
ATOM 736 C CA . LEU A 1 98 ? -9.481 3.413 7.116 1.00 94.69 98 LEU A CA 1
ATOM 737 C C . LEU A 1 98 ? -10.458 2.987 8.213 1.00 94.69 98 LEU A C 1
ATOM 739 O O . LEU A 1 98 ? -10.207 1.992 8.886 1.00 94.69 98 LEU A O 1
ATOM 743 N N . ARG A 1 99 ? -11.582 3.690 8.381 1.00 93.75 99 ARG A N 1
ATOM 744 C CA . ARG A 1 99 ? -12.625 3.277 9.328 1.00 93.75 99 ARG A CA 1
ATOM 745 C C . ARG A 1 99 ? -13.178 1.900 8.969 1.00 93.75 99 ARG A C 1
ATOM 747 O O . ARG A 1 99 ? -13.231 1.038 9.836 1.00 93.75 99 ARG A O 1
ATOM 754 N N . GLU A 1 100 ? -13.506 1.670 7.701 1.00 95.19 100 GLU A N 1
ATOM 755 C CA . GLU A 1 100 ? -14.021 0.382 7.222 1.00 95.19 100 GLU A CA 1
ATOM 756 C C . GLU A 1 100 ? -13.021 -0.761 7.436 1.00 95.19 100 GLU A C 1
ATOM 758 O O . GLU A 1 100 ? -13.400 -1.827 7.921 1.00 95.19 100 GLU A O 1
ATOM 763 N N . ILE A 1 101 ? -11.734 -0.534 7.148 1.00 94.44 101 ILE A N 1
ATOM 764 C CA . ILE A 1 101 ? -10.666 -1.520 7.380 1.00 94.44 101 ILE A CA 1
ATOM 765 C C . ILE A 1 101 ? -10.582 -1.889 8.867 1.00 94.44 101 ILE A C 1
ATOM 767 O O . ILE A 1 101 ? -10.505 -3.070 9.213 1.00 94.44 101 ILE A O 1
ATOM 771 N N . PHE A 1 102 ? -10.597 -0.898 9.760 1.00 94.50 102 PHE A N 1
ATOM 772 C CA . PHE A 1 102 ? -10.484 -1.138 11.201 1.00 94.50 102 PHE A CA 1
ATOM 773 C C . PHE A 1 102 ? -11.759 -1.759 11.783 1.00 94.50 102 PHE A C 1
ATOM 775 O O . PHE A 1 102 ? -11.667 -2.645 12.635 1.00 94.50 102 PHE A O 1
ATOM 782 N N . ASP A 1 103 ? -12.932 -1.378 11.279 1.00 94.19 103 ASP A N 1
ATOM 783 C CA . ASP A 1 103 ? -14.208 -1.989 11.647 1.00 94.19 103 ASP A CA 1
ATOM 784 C C . ASP A 1 103 ? -14.261 -3.464 11.212 1.00 94.19 103 ASP A C 1
ATOM 786 O O . ASP A 1 103 ? -14.680 -4.320 11.999 1.00 94.19 103 ASP A O 1
ATOM 790 N N . ALA A 1 104 ? -13.778 -3.783 10.003 1.00 94.19 104 ALA A N 1
ATOM 791 C CA . ALA A 1 104 ? -13.654 -5.152 9.499 1.00 94.19 104 ALA A CA 1
ATOM 792 C C . ALA A 1 104 ? -12.632 -5.980 10.295 1.00 94.19 104 ALA A C 1
ATOM 794 O O . ALA A 1 104 ? -12.834 -7.174 10.510 1.00 94.19 104 ALA A O 1
ATOM 795 N N . ALA A 1 105 ? -11.570 -5.344 10.795 1.00 91.62 105 ALA A N 1
ATOM 796 C CA . ALA A 1 105 ? -10.592 -5.962 11.688 1.00 91.62 105 ALA A CA 1
ATOM 797 C C . ALA A 1 105 ? -11.108 -6.165 13.130 1.00 91.62 105 ALA A C 1
ATOM 799 O O . ALA A 1 105 ? -10.382 -6.691 13.973 1.00 91.62 105 ALA A O 1
ATOM 800 N N . GLY A 1 106 ? -12.342 -5.746 13.438 1.00 93.12 106 GLY A N 1
ATOM 801 C CA . GLY A 1 106 ? -12.948 -5.867 14.767 1.00 93.12 106 GLY A CA 1
ATOM 802 C C . GLY A 1 106 ? -12.591 -4.736 15.737 1.00 93.12 106 GLY A C 1
ATOM 803 O O . GLY A 1 106 ? -13.012 -4.769 16.892 1.00 93.12 106 GLY A O 1
ATOM 804 N N . MET A 1 107 ? -11.873 -3.705 15.286 1.00 90.88 107 MET A N 1
ATOM 805 C CA . MET A 1 107 ? -11.492 -2.525 16.073 1.00 90.88 107 MET A CA 1
ATOM 806 C C . MET A 1 107 ? -12.520 -1.399 15.915 1.00 90.88 107 MET A C 1
ATOM 808 O O . MET A 1 107 ? -12.183 -0.273 15.546 1.00 90.88 107 MET A O 1
ATOM 812 N N . LYS A 1 108 ? -13.792 -1.711 16.185 1.00 90.25 108 LYS A N 1
ATOM 813 C CA . LYS A 1 108 ? -14.890 -0.767 15.957 1.00 90.25 108 LYS A CA 1
ATOM 814 C C . LYS A 1 108 ? -14.744 0.496 16.802 1.00 90.25 108 LYS A C 1
ATOM 816 O O . LYS A 1 108 ? -14.455 0.430 18.001 1.00 90.25 108 LYS A O 1
ATOM 821 N N . THR A 1 109 ? -14.985 1.643 16.172 1.00 88.50 109 THR A N 1
ATOM 822 C CA . THR A 1 109 ? -14.963 2.955 16.835 1.00 88.50 109 THR A CA 1
ATOM 823 C C . THR A 1 109 ? -16.334 3.608 16.842 1.00 88.50 109 THR A C 1
ATOM 825 O O . THR A 1 109 ? -17.076 3.567 15.859 1.00 88.50 109 THR A O 1
ATOM 828 N N . ASN A 1 110 ? -16.667 4.244 17.964 1.00 91.56 110 ASN A N 1
ATOM 829 C CA . ASN A 1 110 ? -17.842 5.108 18.037 1.00 91.56 110 ASN A CA 1
ATOM 830 C C . ASN A 1 110 ? -17.561 6.444 17.340 1.00 91.56 110 ASN A C 1
ATOM 832 O O . ASN A 1 110 ? -16.413 6.876 17.259 1.00 91.56 110 ASN A O 1
ATOM 836 N N . GLU A 1 111 ? -18.610 7.159 16.926 1.00 91.81 111 GLU A N 1
ATOM 837 C CA . GLU A 1 111 ? -18.461 8.428 16.192 1.00 91.81 111 GLU A CA 1
ATOM 838 C C . GLU A 1 111 ? -17.611 9.463 16.948 1.00 91.81 111 GLU A C 1
ATOM 840 O O . GLU A 1 111 ? -16.734 10.103 16.378 1.00 91.81 111 GLU A O 1
ATOM 845 N N . ARG A 1 112 ? -17.777 9.548 18.274 1.00 90.69 112 ARG A N 1
ATOM 846 C CA . ARG A 1 112 ? -16.976 10.442 19.128 1.00 90.69 112 ARG A CA 1
ATOM 847 C C . ARG A 1 112 ? -15.486 10.095 19.121 1.00 90.69 112 ARG A C 1
ATOM 849 O O . ARG A 1 112 ? -14.649 10.992 19.142 1.00 90.69 112 ARG A O 1
ATOM 856 N N . GLU A 1 113 ? -15.156 8.805 19.125 1.00 90.38 113 GLU A N 1
ATOM 857 C CA . GLU A 1 113 ? -13.765 8.340 19.068 1.00 90.38 113 GLU A CA 1
ATOM 858 C C . GLU A 1 113 ? -13.185 8.611 17.679 1.00 90.38 113 GLU A C 1
ATOM 860 O O . GLU A 1 113 ? -12.062 9.093 17.560 1.00 90.38 113 GLU A O 1
ATOM 865 N N . PHE A 1 114 ? -13.977 8.374 16.632 1.00 92.19 114 PHE A N 1
ATOM 866 C CA . PHE A 1 114 ? -13.597 8.645 15.253 1.00 92.19 114 PHE A CA 1
ATOM 867 C C . PHE A 1 114 ? -13.290 10.131 15.021 1.00 92.19 114 PHE A C 1
ATOM 869 O O . PHE A 1 114 ? -12.247 10.459 14.455 1.00 92.19 114 PHE A O 1
ATOM 876 N N . GLU A 1 115 ? -14.121 11.045 15.527 1.00 92.50 115 GLU A N 1
ATOM 877 C CA . GLU A 1 115 ? -13.855 12.487 15.470 1.00 92.50 115 GLU A CA 1
ATOM 878 C C . GLU A 1 115 ? -12.556 12.872 16.193 1.00 92.50 115 GLU A C 1
ATOM 880 O O . GLU A 1 115 ? -11.798 13.718 15.714 1.00 92.50 115 GLU A O 1
ATOM 885 N N . GLN A 1 116 ? -12.273 12.258 17.346 1.00 91.81 116 GLN A N 1
ATOM 886 C CA . GLN A 1 116 ? -11.025 12.489 18.078 1.00 91.81 116 GLN A CA 1
ATOM 887 C C . GLN A 1 116 ? -9.812 11.968 17.301 1.00 91.81 116 GLN A C 1
ATOM 889 O O . GL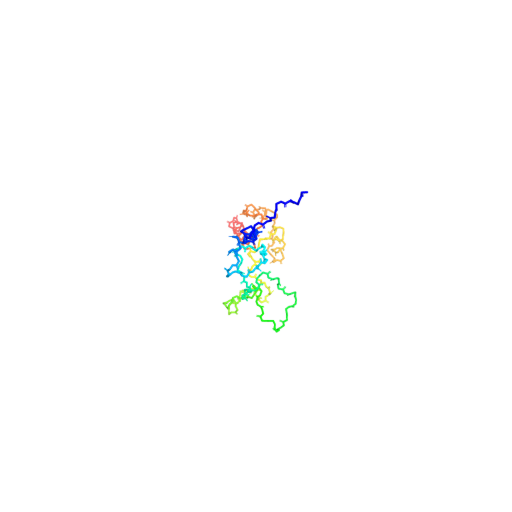N A 1 116 ? -8.794 12.660 17.233 1.00 91.81 116 GLN A O 1
ATOM 894 N N . ILE A 1 117 ? -9.929 10.795 16.670 1.00 92.81 117 ILE A N 1
ATOM 895 C CA . ILE A 1 117 ? -8.890 10.236 15.797 1.00 92.81 117 ILE A CA 1
ATOM 896 C C . ILE A 1 117 ? -8.639 11.194 14.630 1.00 92.81 117 ILE A C 1
ATOM 898 O O . ILE A 1 117 ? -7.492 11.554 14.371 1.00 92.81 117 ILE A O 1
ATOM 902 N N . CYS A 1 118 ? -9.698 11.685 13.982 1.00 91.06 118 CYS A N 1
ATOM 903 C CA . CYS A 1 118 ? -9.594 12.645 12.884 1.00 91.06 118 CYS A CA 1
ATOM 904 C C . CYS A 1 118 ? -8.914 13.951 13.314 1.00 91.06 118 CYS A C 1
ATOM 906 O O . CYS A 1 118 ? -8.083 14.466 12.576 1.00 91.06 118 CYS A O 1
ATOM 908 N N . LYS A 1 119 ? -9.202 14.462 14.520 1.00 91.94 119 LYS A N 1
ATOM 909 C CA . LYS A 1 119 ? -8.528 15.651 15.079 1.00 91.94 119 LYS A CA 1
ATOM 910 C C . LYS A 1 119 ? -7.046 15.412 15.375 1.00 91.94 119 LYS A C 1
ATOM 912 O O . LYS A 1 119 ? -6.242 16.332 15.259 1.00 91.94 119 LYS A O 1
ATOM 917 N N . HIS A 1 120 ? -6.683 14.199 15.788 1.00 90.50 120 HIS A N 1
ATOM 918 C CA . HIS A 1 120 ? -5.297 13.833 16.074 1.00 90.50 120 HIS A CA 1
ATOM 919 C C . HIS A 1 120 ? -4.466 13.654 14.789 1.00 90.50 120 HIS A C 1
ATOM 921 O O . HIS A 1 120 ? -3.247 13.852 14.783 1.00 90.50 120 HIS A O 1
ATOM 927 N N . LEU A 1 121 ? -5.111 13.281 13.684 1.00 93.31 121 LEU A N 1
ATOM 928 C CA . LEU A 1 121 ? -4.473 13.122 12.383 1.00 93.31 121 LEU A CA 1
ATOM 929 C C . LEU A 1 121 ? -4.279 14.492 11.717 1.00 93.31 121 LEU A C 1
ATOM 931 O O . LEU A 1 121 ? -5.208 15.271 11.550 1.00 93.31 121 LEU A O 1
ATOM 935 N N . LYS A 1 122 ? -3.039 14.793 11.322 1.00 85.75 122 LYS A N 1
ATOM 936 C CA . LYS A 1 122 ? -2.678 16.081 10.695 1.00 85.75 122 LYS A CA 1
ATOM 937 C C . LYS A 1 122 ? -2.843 16.079 9.175 1.00 85.75 122 LYS A C 1
ATOM 939 O O . LYS A 1 122 ? -2.875 17.135 8.553 1.00 85.75 122 LYS A O 1
ATOM 944 N N . SER A 1 123 ? -2.883 14.895 8.576 1.00 85.38 123 SER A N 1
ATOM 945 C CA . SER A 1 123 ? -2.846 14.699 7.129 1.00 85.38 123 SER A CA 1
ATOM 946 C C . SER A 1 123 ? -4.225 14.314 6.609 1.00 85.38 123 SER A C 1
ATOM 948 O O . SER A 1 123 ? -4.912 13.503 7.220 1.00 85.38 123 SER A O 1
ATOM 950 N N . SER A 1 124 ? -4.598 14.847 5.444 1.00 85.25 124 SER A N 1
ATOM 951 C CA . SER A 1 124 ? -5.863 14.503 4.776 1.00 85.25 124 SER A CA 1
ATOM 952 C C . SER A 1 124 ? -5.918 13.039 4.313 1.00 85.25 124 SER A C 1
ATOM 954 O O . SER A 1 124 ? -6.996 12.451 4.303 1.00 85.25 124 SER A O 1
ATOM 956 N N . LYS A 1 125 ? -4.767 12.449 3.961 1.00 91.81 125 LYS A N 1
ATOM 957 C CA . LYS A 1 125 ? -4.621 11.033 3.591 1.00 91.81 125 LYS A CA 1
ATOM 958 C C . LYS A 1 125 ? -3.623 10.346 4.524 1.00 91.81 125 LYS A C 1
ATOM 960 O O . LYS A 1 125 ? -2.446 10.235 4.175 1.00 91.81 125 LYS A O 1
ATOM 965 N N . PRO A 1 126 ? -4.041 9.991 5.746 1.00 94.62 126 PRO A N 1
ATOM 966 C CA . PRO A 1 126 ? -3.163 9.332 6.696 1.00 94.62 126 PRO A CA 1
ATOM 967 C C . PRO A 1 126 ? -2.883 7.889 6.274 1.00 94.62 126 PRO A C 1
ATOM 969 O O . PRO A 1 126 ? -3.631 7.275 5.512 1.00 94.62 126 PRO A O 1
ATOM 972 N N . THR A 1 127 ? -1.782 7.348 6.778 1.00 95.88 127 THR A N 1
ATOM 973 C CA . THR A 1 127 ? -1.408 5.948 6.553 1.00 95.88 127 THR A CA 1
ATOM 974 C C . THR A 1 127 ? -2.077 5.037 7.583 1.00 95.88 127 THR A C 1
ATOM 976 O O . THR A 1 127 ? -2.474 5.495 8.662 1.00 95.88 127 THR A O 1
ATOM 979 N N . ILE A 1 128 ? -2.159 3.731 7.298 1.00 95.00 128 ILE A N 1
ATOM 980 C CA . ILE A 1 128 ? -2.716 2.741 8.243 1.00 95.00 128 ILE A CA 1
ATOM 981 C C . ILE A 1 128 ? -1.980 2.810 9.589 1.00 95.00 128 ILE A C 1
ATOM 983 O O . ILE A 1 128 ? -2.610 2.800 10.646 1.00 95.00 128 ILE A O 1
ATOM 987 N N . LEU A 1 129 ? -0.651 2.956 9.562 1.00 93.19 129 LEU A N 1
ATOM 988 C CA . LEU A 1 129 ? 0.173 3.037 10.774 1.00 93.19 129 LEU A CA 1
ATOM 989 C C . LEU A 1 129 ? -0.122 4.292 11.605 1.00 93.19 129 LEU A C 1
ATOM 991 O O . LEU A 1 129 ? -0.175 4.233 12.836 1.00 93.19 129 LEU A O 1
ATOM 995 N N . GLN A 1 130 ? -0.324 5.437 10.950 1.00 94.81 130 GLN A N 1
ATOM 996 C CA . GLN A 1 130 ? -0.677 6.681 11.637 1.00 94.81 130 GLN A CA 1
ATOM 997 C C . GLN A 1 130 ? -2.058 6.584 12.283 1.00 94.81 130 GLN A C 1
ATOM 999 O O . GLN A 1 130 ? -2.226 6.999 13.432 1.00 94.81 130 GLN A O 1
ATOM 1004 N N . TYR A 1 131 ? -3.021 6.001 11.566 1.00 95.25 131 TYR A N 1
ATOM 1005 C CA . TYR A 1 131 ? -4.365 5.772 12.079 1.00 95.25 131 TYR A CA 1
ATOM 1006 C C . TYR A 1 131 ? -4.350 4.821 13.279 1.00 95.25 131 TYR A C 1
ATOM 1008 O O . TYR A 1 131 ? -4.901 5.153 14.326 1.00 95.25 131 TYR A O 1
ATOM 1016 N N . GLN A 1 132 ? -3.631 3.697 13.185 1.00 94.12 132 GLN A N 1
ATOM 1017 C CA . GLN A 1 132 ? -3.476 2.745 14.287 1.00 94.12 132 GLN A CA 1
ATOM 1018 C C . GLN A 1 132 ? -2.877 3.408 15.531 1.00 94.12 132 GLN A C 1
ATOM 1020 O O . GLN A 1 132 ? -3.362 3.212 16.645 1.00 94.12 132 GLN A O 1
ATOM 1025 N N . LYS A 1 133 ? -1.832 4.225 15.351 1.00 94.00 133 LYS A N 1
ATOM 1026 C CA . LYS A 1 133 ? -1.192 4.945 16.456 1.00 94.00 133 LYS A CA 1
ATOM 1027 C C . LYS A 1 133 ? -2.167 5.904 17.144 1.00 94.00 133 LYS A C 1
ATOM 1029 O O . LYS A 1 133 ? -2.207 5.939 18.371 1.00 94.00 133 LYS A O 1
ATOM 1034 N N . ALA A 1 134 ? -2.950 6.658 16.371 1.00 93.88 134 ALA A N 1
ATOM 1035 C CA . ALA A 1 134 ? -3.962 7.569 16.905 1.00 93.88 134 ALA A CA 1
ATOM 1036 C C . ALA A 1 134 ? -5.092 6.813 17.626 1.00 93.88 134 ALA A C 1
ATOM 1038 O O . ALA A 1 134 ? -5.469 7.187 18.735 1.00 93.88 134 ALA A O 1
ATOM 1039 N N . HIS A 1 135 ? -5.574 5.718 17.034 1.00 93.50 135 HIS A N 1
ATOM 1040 C CA . HIS A 1 135 ? -6.590 4.850 17.626 1.00 93.50 135 HIS A CA 1
ATOM 1041 C C . HIS A 1 135 ? -6.136 4.298 18.983 1.00 93.50 135 HIS A C 1
ATOM 1043 O O . HIS A 1 135 ? -6.835 4.463 19.982 1.00 93.50 135 HIS A O 1
ATOM 1049 N N . ASN A 1 136 ? -4.931 3.723 19.047 1.00 93.00 136 ASN A N 1
ATOM 1050 C CA . ASN A 1 136 ? -4.374 3.178 20.285 1.00 93.00 136 ASN A CA 1
ATOM 1051 C C . ASN A 1 136 ? -4.182 4.258 21.354 1.00 93.00 136 ASN A C 1
ATOM 1053 O O . ASN A 1 136 ? -4.446 4.012 22.527 1.00 93.00 136 ASN A O 1
ATOM 1057 N N . HIS A 1 137 ? -3.752 5.460 20.959 1.00 91.69 137 HIS A N 1
ATOM 1058 C CA . HIS A 1 137 ? -3.591 6.576 21.888 1.00 91.69 137 HIS A CA 1
ATOM 1059 C C . HIS A 1 137 ? -4.924 6.977 22.534 1.00 91.69 137 HIS A C 1
ATOM 1061 O O . HIS A 1 137 ? -5.001 7.123 23.750 1.00 91.69 137 HIS A O 1
ATOM 1067 N N . ILE A 1 138 ? -5.988 7.096 21.737 1.00 90.44 138 ILE A N 1
ATOM 1068 C CA . ILE A 1 138 ? -7.318 7.485 22.223 1.00 90.44 138 ILE A CA 1
ATOM 1069 C C . ILE A 1 138 ? -7.950 6.379 23.069 1.00 90.44 138 ILE A C 1
ATOM 1071 O O . ILE A 1 138 ? -8.491 6.666 24.136 1.00 90.44 138 ILE A O 1
ATOM 1075 N N . LYS A 1 139 ? -7.827 5.113 22.651 1.00 87.00 139 LYS A N 1
ATOM 1076 C CA . LYS A 1 139 ? -8.292 3.969 23.449 1.00 87.00 139 LYS A CA 1
ATOM 1077 C C . LYS A 1 139 ? -7.559 3.867 24.786 1.00 87.00 139 LYS A C 1
ATOM 1079 O O . LYS A 1 139 ? -8.213 3.633 25.797 1.00 87.00 139 LYS A O 1
ATOM 1084 N N . GLY A 1 140 ? -6.245 4.104 24.807 1.00 85.81 140 GLY A N 1
ATOM 1085 C CA . GLY A 1 140 ? -5.460 4.162 26.043 1.00 85.81 140 GLY A CA 1
ATOM 1086 C C . GLY A 1 140 ? -5.950 5.262 26.989 1.00 85.81 140 GLY A C 1
ATOM 1087 O O . GLY A 1 140 ? -6.261 4.983 28.139 1.00 85.81 140 GLY A O 1
ATOM 1088 N N . ILE A 1 141 ? -6.147 6.485 26.481 1.00 80.88 141 ILE A N 1
ATOM 1089 C CA . ILE A 1 141 ? -6.670 7.608 27.283 1.00 80.88 141 ILE A CA 1
ATOM 1090 C C . ILE A 1 141 ? -8.053 7.303 27.872 1.00 80.88 141 ILE A C 1
ATOM 1092 O O . ILE A 1 141 ? -8.342 7.706 28.995 1.00 80.88 141 ILE A O 1
ATOM 1096 N N . ILE A 1 142 ? -8.935 6.652 27.111 1.00 72.94 142 ILE A N 1
ATOM 1097 C CA . ILE A 1 142 ? -10.273 6.295 27.598 1.00 72.94 142 ILE A CA 1
ATOM 1098 C C . ILE A 1 142 ? -10.179 5.207 28.670 1.00 72.94 142 ILE A C 1
ATOM 1100 O O . ILE A 1 142 ? -10.880 5.306 29.672 1.00 72.94 142 ILE A O 1
ATOM 1104 N N . SER A 1 143 ? -9.300 4.219 28.487 1.00 74.56 143 SER A N 1
ATOM 1105 C CA . SER A 1 143 ? -9.075 3.160 29.473 1.00 74.56 143 SER A CA 1
ATOM 1106 C C . SER A 1 143 ? -8.548 3.697 30.805 1.00 74.56 143 SER A C 1
ATOM 1108 O O . SER A 1 143 ? -8.942 3.179 31.838 1.00 74.56 143 SER A O 1
ATOM 1110 N N . ASP A 1 144 ? -7.700 4.728 30.793 1.00 69.75 144 ASP A N 1
ATOM 1111 C CA . ASP A 1 144 ? -7.130 5.323 32.014 1.00 69.75 144 ASP A CA 1
ATOM 1112 C C . ASP A 1 144 ? -8.107 6.261 32.756 1.00 69.75 144 ASP A C 1
ATOM 1114 O O . ASP A 1 144 ? -7.823 6.718 33.863 1.00 69.75 144 ASP A O 1
ATOM 1118 N N . ARG A 1 145 ? -9.243 6.612 32.134 1.00 61.34 145 ARG A N 1
ATOM 1119 C CA . ARG A 1 145 ? -10.261 7.525 32.692 1.00 61.34 145 ARG A CA 1
ATOM 1120 C C . ARG A 1 145 ? -11.464 6.812 33.314 1.00 61.34 145 ARG A C 1
ATOM 1122 O O . ARG A 1 145 ? -12.341 7.501 33.840 1.00 61.34 145 ARG A O 1
ATOM 1129 N N . VAL A 1 146 ? -11.527 5.488 33.208 1.00 52.28 146 VAL A N 1
ATOM 1130 C CA . VAL A 1 146 ? -12.563 4.619 33.791 1.00 52.28 146 VAL A CA 1
ATOM 1131 C C . VAL A 1 146 ? -11.983 3.926 35.013 1.00 52.28 146 VAL A C 1
ATOM 1133 O O . VAL A 1 146 ? -12.705 3.877 36.032 1.00 52.28 146 VAL A O 1
#

pLDDT: mean 82.14, std 14.27, range [41.81, 95.88]

Foldseek 3Di:
DDPDDQDPVNVVPPPDPPPPPPVPVPHDPDDDDPDDPPDDPDQDQAQCVDDDDPDDDPPDPHHNPPDDDPVCVVPPPPCVVVVDDPVLQVDFAALVVLQVVCVVVVNHDDPVLSVQLVVQDPDRGDGNVSSVVSSVVSVVVVVVVD

Radius of gyration: 35.17 Å; chains: 1; bounding box: 59×63×113 Å

Secondary structure (DSSP, 8-state):
-PPPPPPHHHHHS---SGGGGGGGTTS---------TTS-SS--SB-TTSPPPSS--TT---B-S-SPPHHHHHS--TTGGGT--SHHHHSB--HHHHHHHHHHTT----HHHHHHHHHH--SSS-BHHHHHHHHHHHHHHHHTT-